Protein 4GDZ (pdb70)

B-factor: mean 61.16, std 17.33, range [40.95, 157.15]

Secondary structure (DSSP, 8-state):
-HHHHHHHHHHHHHHHHHTEEEEEEEE--TTS---B--GGGSEEEEETTEEEEEEEEE-SS-SGGGEEEEEEEEEEEEEEEEE-TTS-EEEEEEEE-SS-EEEEEEEE-TTS-EEEEEEEETTSS---EEEEEEEGGG-HHHHTS--

Nearest PDB structures (foldseek):
  4gdz-assembly1_A-3  TM=1.005E+00  e=4.675E-27  Bacteroides eggerthii DSM 20697
  3fyf-assembly1_A  TM=8.868E-01  e=1.467E-13  Phocaeicola vulgatus ATCC 8482
  3fyf-assembly1_B  TM=8.718E-01  e=1.467E-13  Phocaeicola vulgatus ATCC 8482
  7ufu-assembly1_B  TM=3.560E-01  e=2.537E-01  Bifidobacterium longum
  7uft-assembly1_A  TM=3.329E-01  e=4.112E-01  Bifidobacterium longum

Solvent-accessible surface area: 8406 Å² total

Sequence (147 aa):
QQAADAVSYDDAVAALKAQQFVLEANQVFRNGQTAFVTSNTNFVLVNQGRGTVQVAFNTVYPGPNGIGGVTVDGTVSDIKTTSTDKRGNINCCSFSIQQGIGISAQIIFLTLTNGDNNATVTINPNFNSNNTTLSGSLLPLNQSNIIFKGRSW

Foldseek 3Di:
DLVVFQVLLVQLVVQVVQQFKKFQFQWDDPVPDIFGAHSLQAMWGGDPFWIKGGDFAQTPPDDDVRTDIDIATATKDDWDWDADPQGKIWIWIKHDHDVKIWIKIKIQHHRGQKMKMKIAIPPDRDIITIGGMHGLVVDCSNVVDDD

Structure (mmCIF, N/CA/C/O backbone):
data_4GDZ
#
_entry.id   4GDZ
#
_cell.length_a   125.801
_cell.length_b   125.801
_cell.length_c   125.801
_cell.angle_alpha   90.000
_cell.angle_beta   90.000
_cell.angle_gamma   90.000
#
_symmetry.space_group_name_H-M   'P 41 3 2'
#
loop_
_entity.id
_entity.type
_entity.pdbx_description
1 polymer 'Uncharacterized protein'
2 non-polymer 'MAGNESIUM ION'
3 non-polymer GLYCEROL
4 water water
#
loop_
_atom_site.group_PDB
_atom_site.id
_atom_site.type_symbol
_atom_site.label_atom_id
_atom_site.label_alt_id
_atom_site.label_comp_id
_atom_site.label_asym_id
_atom_site.label_entity_id
_atom_site.label_seq_id
_atom_site.pdbx_PDB_ins_code
_atom_site.Cartn_x
_atom_site.Cartn_y
_atom_site.Cartn_z
_atom_site.occupancy
_atom_site.B_iso_or_equiv
_atom_site.auth_seq_id
_atom_site.auth_comp_id
_atom_site.auth_asym_id
_atom_site.auth_atom_id
_atom_site.pdbx_PDB_model_num
ATOM 1 N N . GLN A 1 27 ? -9.661 15.729 63.850 1.00 145.59 48 GLN A N 1
ATOM 2 C CA . GLN A 1 27 ? -8.612 14.761 63.414 1.00 141.85 48 GLN A CA 1
ATOM 3 C C . GLN A 1 27 ? -9.212 13.559 62.672 1.00 146.29 48 GLN A C 1
ATOM 4 O O . GLN A 1 27 ? -8.692 13.163 61.632 1.00 139.89 48 GLN A O 1
ATOM 10 N N . GLN A 1 28 ? -10.304 12.995 63.199 1.00 157.15 49 GLN A N 1
ATOM 11 C CA . GLN A 1 28 ? -10.985 11.853 62.569 1.00 144.86 49 GLN A CA 1
ATOM 12 C C . GLN A 1 28 ? -11.788 12.309 61.340 1.00 144.48 49 GLN A C 1
ATOM 13 O O . GLN A 1 28 ? -11.777 11.639 60.299 1.00 126.12 49 GLN A O 1
ATOM 15 N N . ALA A 1 29 ? -12.471 13.450 61.466 1.00 136.75 50 ALA A N 1
ATOM 16 C CA . ALA A 1 29 ? -13.214 14.055 60.350 1.00 126.84 50 ALA A CA 1
ATOM 17 C C . ALA A 1 29 ? -12.287 14.572 59.249 1.00 125.94 50 ALA A C 1
ATOM 18 O O . ALA A 1 29 ? -12.673 14.567 58.076 1.00 104.56 50 ALA A O 1
ATOM 20 N N . ALA A 1 30 ? -11.088 15.032 59.635 1.00 117.96 51 ALA A N 1
ATOM 21 C CA . ALA A 1 30 ? -10.076 15.535 58.686 1.00 108.62 51 ALA A CA 1
ATOM 22 C C . ALA A 1 30 ? -9.553 14.413 57.779 1.00 97.12 51 ALA A C 1
ATOM 23 O O . ALA A 1 30 ? -9.375 14.607 56.580 1.00 99.86 51 ALA A O 1
ATOM 25 N N . ASP A 1 31 ? -9.324 13.238 58.365 1.00 110.03 52 ASP A N 1
ATOM 26 C CA . ASP A 1 31 ? -8.887 12.048 57.621 1.00 107.50 52 ASP A CA 1
ATOM 27 C C . ASP A 1 31 ? -9.992 11.462 56.723 1.00 98.33 52 ASP A C 1
ATOM 28 O O . ASP A 1 31 ? -9.714 11.058 55.589 1.00 88.59 52 ASP A O 1
ATOM 33 N N . ALA A 1 32 ? -11.227 11.426 57.237 1.00 100.88 53 ALA A N 1
ATOM 34 C CA . ALA A 1 32 ? -12.409 10.955 56.492 1.00 99.65 53 ALA A CA 1
ATOM 35 C C . ALA A 1 32 ? -12.656 11.745 55.196 1.00 105.52 53 ALA A C 1
ATOM 36 O O . ALA A 1 32 ? -13.009 11.142 54.177 1.00 84.38 53 ALA A O 1
ATOM 38 N N . VAL A 1 33 ? -12.495 13.080 55.247 1.00 103.80 54 VAL A N 1
ATOM 39 C CA . VAL A 1 33 ? -12.613 13.958 54.054 1.00 90.82 54 VAL A CA 1
ATOM 40 C C . VAL A 1 33 ? -11.466 13.712 53.067 1.00 84.80 54 VAL A C 1
ATOM 41 O O . VAL A 1 33 ? -11.696 13.687 51.865 1.00 80.25 54 VAL A O 1
ATOM 45 N N . SER A 1 34 ? -10.243 13.559 53.587 1.00 74.99 55 SER A N 1
ATOM 46 C CA . SER A 1 34 ? -9.083 13.197 52.800 1.00 80.73 55 SER A CA 1
ATOM 47 C C . SER A 1 34 ? -9.300 11.862 52.09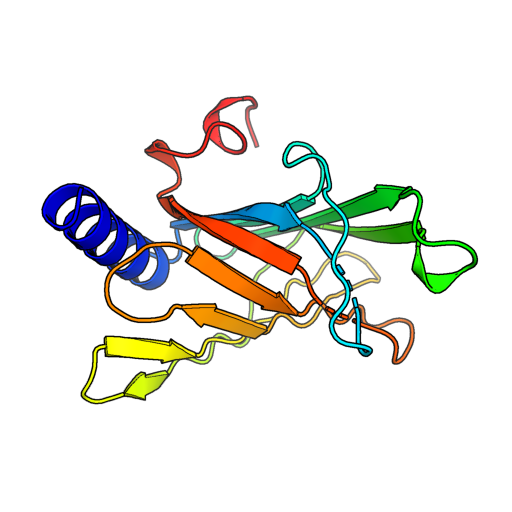4 1.00 72.86 55 SER A C 1
ATOM 48 O O . SER A 1 34 ? -8.862 11.701 50.963 1.00 65.26 55 SER A O 1
ATOM 51 N N . TYR A 1 35 ? -9.927 10.901 52.773 1.00 70.38 56 TYR A N 1
ATOM 52 C CA . TYR A 1 35 ? -10.226 9.605 52.146 1.00 69.10 56 TYR A CA 1
ATOM 53 C C . TYR A 1 35 ? -11.202 9.799 50.974 1.00 68.72 56 TYR A C 1
ATOM 54 O O . TYR A 1 35 ? -10.942 9.334 49.876 1.00 66.78 56 TYR A O 1
ATOM 63 N N . ASP A 1 36 ? -12.321 10.475 51.219 1.00 64.94 57 ASP A N 1
ATOM 64 C CA . ASP A 1 36 ? -13.282 10.814 50.148 1.00 71.54 57 ASP A CA 1
ATOM 65 C C . ASP A 1 36 ? -12.616 11.526 48.963 1.00 69.35 57 ASP A C 1
ATOM 66 O O . ASP A 1 36 ? -12.918 11.212 47.804 1.00 73.15 57 ASP A O 1
ATOM 71 N N . ASP A 1 37 ? -11.725 12.481 49.254 1.00 69.78 58 ASP A N 1
ATOM 72 C CA . ASP A 1 37 ? -11.012 13.226 48.212 1.00 68.49 58 ASP A CA 1
ATOM 73 C C . ASP A 1 37 ? -10.103 12.272 47.418 1.00 65.13 58 ASP A C 1
ATOM 74 O O . ASP A 1 37 ? -10.004 12.383 46.189 1.00 63.63 58 ASP A O 1
ATOM 79 N N . ALA A 1 38 ? -9.414 11.365 48.128 1.00 60.26 59 ALA A N 1
ATOM 80 C CA . ALA A 1 38 ? -8.501 10.396 47.490 1.00 62.69 59 ALA A CA 1
ATOM 81 C C . ALA A 1 38 ? -9.278 9.463 46.571 1.00 60.68 59 ALA A C 1
ATOM 82 O O . ALA A 1 38 ? -8.865 9.239 45.442 1.00 61.40 59 ALA A O 1
ATOM 84 N N . VAL A 1 39 ? -10.424 8.968 47.037 1.00 63.10 60 VAL A N 1
ATOM 85 C CA . VAL A 1 39 ? -11.289 8.096 46.230 1.00 63.65 60 VAL A CA 1
ATOM 86 C C . VAL A 1 39 ? -11.821 8.799 44.979 1.00 67.24 60 VAL A C 1
ATOM 87 O O . VAL A 1 39 ? -11.763 8.241 43.877 1.00 62.48 60 VAL A O 1
ATOM 91 N N . ALA A 1 40 ? -12.303 10.029 45.132 1.00 63.86 61 ALA A N 1
ATOM 92 C CA . ALA A 1 40 ? -12.735 10.813 43.977 1.00 68.58 61 ALA A CA 1
ATOM 93 C C . ALA A 1 40 ? -11.555 11.054 43.014 1.00 67.02 61 ALA A C 1
ATOM 94 O O . ALA A 1 40 ? -11.747 11.036 41.805 1.00 62.63 61 ALA A O 1
ATOM 96 N N . ALA A 1 41 ? -10.340 11.265 43.532 1.00 62.91 62 ALA A N 1
ATOM 97 C CA . ALA A 1 41 ? -9.166 11.488 42.659 1.00 62.93 62 ALA A CA 1
ATOM 98 C C . ALA A 1 41 ? -8.833 10.223 41.836 1.00 62.06 62 ALA A C 1
ATOM 99 O O . ALA A 1 41 ? -8.569 10.315 40.634 1.00 58.50 62 ALA A O 1
ATOM 101 N N . LEU A 1 42 ? -8.848 9.053 42.483 1.00 61.36 63 LEU A N 1
ATOM 102 C CA . LEU A 1 42 ? -8.637 7.771 41.781 1.00 60.60 63 LEU A CA 1
ATOM 103 C C . LEU A 1 42 ? -9.690 7.589 40.720 1.00 66.77 63 LEU A C 1
ATOM 104 O O . LEU A 1 42 ? -9.367 7.240 39.596 1.00 63.93 63 LEU A O 1
ATOM 109 N N . LYS A 1 43 ? -10.951 7.854 41.071 1.00 61.70 64 LYS A N 1
ATOM 110 C CA . LYS A 1 43 ? -12.041 7.707 40.107 1.00 65.99 64 LYS A CA 1
ATOM 111 C C . LYS A 1 43 ? -11.906 8.673 38.908 1.00 67.70 64 LYS A C 1
ATOM 112 O O . LYS A 1 43 ? -12.206 8.298 37.786 1.00 72.95 64 LYS A O 1
ATOM 118 N N . ALA A 1 44 ? -11.446 9.900 39.140 1.00 69.57 65 ALA A N 1
ATOM 119 C CA . ALA A 1 44 ? -11.139 10.845 38.050 1.00 67.11 65 ALA A CA 1
ATOM 120 C C . ALA A 1 44 ? -9.868 10.485 37.244 1.00 68.56 65 ALA A C 1
ATOM 121 O O . ALA A 1 44 ? -9.622 11.059 36.182 1.00 63.74 65 ALA A O 1
ATOM 123 N N . GLN A 1 45 ? -9.048 9.551 37.741 1.00 61.79 66 GLN A N 1
ATOM 124 C CA . GLN A 1 45 ? -7.708 9.296 37.165 1.00 62.23 66 GLN A CA 1
ATOM 125 C C . GLN A 1 45 ? -6.887 10.577 37.127 1.00 59.27 66 GLN A C 1
ATOM 126 O O . GLN A 1 45 ? -6.198 10.860 36.160 1.00 57.96 66 GLN A O 1
ATOM 132 N N . GLN A 1 46 ? -7.005 11.358 38.195 1.00 57.27 67 GLN A N 1
ATOM 133 C CA . GLN A 1 46 ? -6.277 12.603 38.363 1.00 54.87 67 GLN A CA 1
ATOM 134 C C . GLN A 1 46 ? -5.800 12.638 39.816 1.00 54.90 67 GLN A C 1
ATOM 135 O O . GLN A 1 46 ? -6.506 13.089 40.709 1.00 55.71 67 GLN A O 1
ATOM 141 N N . PHE A 1 47 ? -4.609 12.094 40.048 1.00 52.18 68 PHE A N 1
ATOM 142 C CA . PHE A 1 47 ? -4.090 11.937 41.393 1.00 51.49 68 PHE A CA 1
ATOM 143 C C . PHE A 1 47 ? -2.580 11.917 41.432 1.00 52.90 68 PHE A C 1
ATOM 144 O O . PHE A 1 47 ? -1.914 11.646 40.423 1.00 53.73 68 PHE A O 1
ATOM 152 N N . VAL A 1 48 ? -2.047 12.212 42.609 1.00 54.09 69 VAL A N 1
ATOM 153 C CA . VAL A 1 48 ? -0.640 12.043 42.897 1.00 52.28 69 VAL A CA 1
ATOM 154 C C . VAL A 1 48 ? -0.492 11.314 44.237 1.00 51.60 69 VAL A C 1
ATOM 155 O O . VAL A 1 48 ? -1.107 11.703 45.229 1.00 54.21 69 VAL A O 1
ATOM 159 N N . LEU A 1 49 ? 0.308 10.263 44.255 1.00 48.19 70 LEU A N 1
ATOM 160 C CA . LEU A 1 49 ? 0.802 9.663 45.505 1.00 49.88 70 LEU A CA 1
ATOM 161 C C . LEU A 1 49 ? 2.156 10.317 45.788 1.00 48.38 70 LEU A C 1
ATOM 162 O O . LEU A 1 49 ? 3.105 10.145 45.017 1.00 50.35 70 LEU A O 1
ATOM 167 N N . GLU A 1 50 ? 2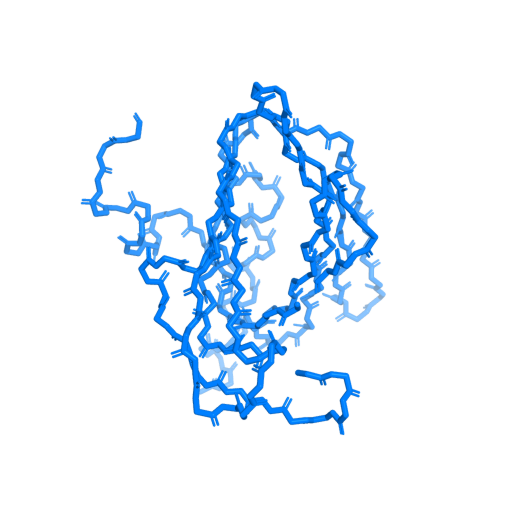.226 11.097 46.857 1.00 49.46 71 GLU A N 1
ATOM 168 C CA . GLU A 1 50 ? 3.462 11.741 47.294 1.00 49.57 71 GLU A CA 1
ATOM 169 C C . GLU A 1 50 ? 4.077 10.901 48.426 1.00 54.55 71 GLU A C 1
ATOM 170 O O . GLU A 1 50 ? 3.525 10.850 49.540 1.00 52.33 71 GLU A O 1
ATOM 176 N N . ALA A 1 51 ? 5.179 10.208 48.137 1.00 47.34 72 ALA A N 1
ATOM 177 C CA . ALA A 1 51 ? 5.764 9.231 49.080 1.00 53.05 72 ALA A CA 1
ATOM 178 C C . ALA A 1 51 ? 6.644 9.951 50.099 1.00 58.78 72 ALA A 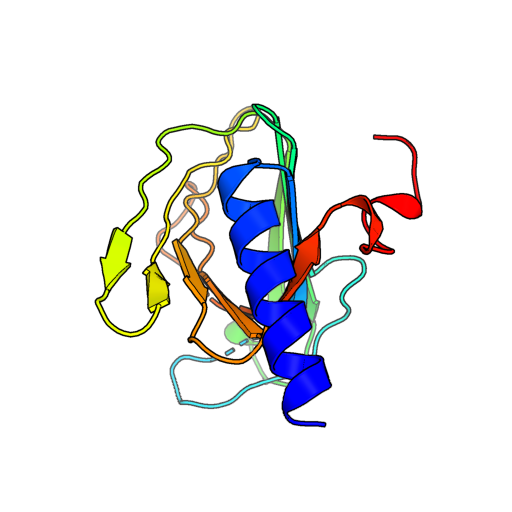C 1
ATOM 179 O O . ALA A 1 51 ? 7.315 10.922 49.761 1.00 57.22 72 ALA A O 1
ATOM 181 N N . ASN A 1 52 ? 6.645 9.460 51.336 1.00 51.40 73 ASN A N 1
ATOM 182 C CA . ASN A 1 52 ? 7.552 9.968 52.372 1.00 51.74 73 ASN A CA 1
ATOM 183 C C . ASN A 1 52 ? 8.357 8.876 53.045 1.00 55.85 73 ASN A C 1
ATOM 184 O O . ASN A 1 52 ? 9.179 9.161 53.916 1.00 54.71 73 ASN A O 1
ATOM 189 N N . GLN A 1 53 ? 8.143 7.630 52.642 1.00 50.56 74 GLN A N 1
ATOM 190 C CA . GLN A 1 53 ? 9.040 6.592 53.053 1.00 52.78 74 GLN A CA 1
ATOM 191 C C . GLN A 1 53 ? 9.126 5.465 52.081 1.00 50.77 74 GLN A C 1
ATOM 192 O O . GLN A 1 53 ? 8.189 5.192 51.325 1.00 49.35 74 GLN A O 1
ATOM 198 N N . VAL A 1 54 ? 10.266 4.789 52.160 1.00 51.37 75 VAL A N 1
ATOM 199 C CA . VAL A 1 54 ? 10.507 3.547 51.481 1.00 51.40 75 VAL A CA 1
ATOM 200 C C . VAL A 1 54 ? 10.417 2.431 52.518 1.00 51.53 75 VAL A C 1
ATOM 201 O O . VAL A 1 54 ? 10.847 2.575 53.686 1.00 52.23 75 VAL A O 1
ATOM 213 N N . PHE A 1 56 ? 11.082 -1.629 53.483 1.00 52.02 77 PHE A N 1
ATOM 214 C CA . PHE A 1 56 ? 11.967 -2.769 53.221 1.00 51.35 77 PHE A CA 1
ATOM 215 C C . PHE A 1 56 ? 11.290 -4.093 53.579 1.00 56.87 77 PHE A C 1
ATOM 216 O O . PHE A 1 56 ? 10.433 -4.150 54.448 1.00 54.01 77 PHE A O 1
ATOM 224 N N . ARG A 1 57 ? 11.744 -5.159 52.927 1.00 54.61 78 ARG A N 1
ATOM 225 C CA . ARG A 1 57 ? 11.163 -6.515 53.049 1.00 64.20 78 ARG A CA 1
ATOM 226 C C . ARG A 1 57 ? 11.225 -7.025 54.497 1.00 56.50 78 ARG A C 1
ATOM 227 O O . ARG A 1 57 ? 10.356 -7.759 54.940 1.00 56.82 78 ARG A O 1
ATOM 235 N N . ASN A 1 58 ? 12.264 -6.642 55.237 1.00 51.33 79 ASN A N 1
ATOM 236 C CA . ASN A 1 58 ? 12.393 -7.080 56.616 1.00 52.65 79 ASN A CA 1
ATOM 237 C C . ASN A 1 58 ? 11.464 -6.361 57.636 1.00 55.73 79 ASN A C 1
ATOM 238 O O . ASN A 1 58 ? 11.473 -6.697 58.854 1.00 54.48 79 ASN A O 1
ATOM 243 N N . GLY A 1 59 ? 10.679 -5.384 57.155 1.00 56.08 80 GLY A N 1
ATOM 244 C CA . GLY A 1 59 ? 9.745 -4.636 58.036 1.00 54.77 80 GLY A CA 1
ATOM 245 C C . GLY A 1 59 ? 10.294 -3.245 58.388 1.00 58.55 80 GLY A C 1
ATOM 246 O O . GLY A 1 59 ? 9.595 -2.422 58.973 1.00 58.86 80 GLY A O 1
ATOM 247 N N . GLN A 1 60 ? 11.552 -2.979 58.047 1.00 53.28 81 GLN A N 1
ATOM 248 C CA . GLN A 1 60 ? 12.167 -1.640 58.263 1.00 55.65 81 GLN A CA 1
ATOM 249 C C . GLN A 1 60 ? 11.586 -0.598 57.315 1.00 57.59 81 GLN A C 1
ATOM 250 O O . GLN A 1 60 ? 10.961 -0.935 56.324 1.00 49.69 81 GLN A O 1
ATOM 256 N N . THR A 1 61 ? 11.792 0.673 57.632 1.00 53.39 82 THR A N 1
ATOM 257 C CA . THR A 1 61 ? 11.473 1.761 56.715 1.00 54.32 82 THR A CA 1
ATOM 258 C C . THR A 1 61 ? 12.650 2.757 56.742 1.00 59.50 82 THR A C 1
ATOM 259 O O . THR A 1 61 ? 13.508 2.675 57.609 1.00 56.89 82 THR A O 1
ATOM 263 N N . ALA A 1 62 ? 12.713 3.655 55.760 1.00 54.72 83 ALA A N 1
ATOM 264 C CA . ALA A 1 62 ? 13.585 4.840 55.818 1.00 58.79 83 ALA A CA 1
ATOM 265 C C . ALA A 1 62 ? 12.809 5.978 55.201 1.00 53.29 83 ALA A C 1
ATOM 266 O O . ALA A 1 62 ? 12.010 5.755 54.271 1.00 57.67 83 ALA A O 1
ATOM 268 N N . PHE A 1 63 ? 13.018 7.193 55.680 1.00 54.64 84 PHE A N 1
ATOM 269 C CA . PHE A 1 63 ? 12.333 8.355 55.060 1.00 53.37 84 PHE A CA 1
ATOM 270 C C . PHE A 1 63 ? 12.977 8.767 53.738 1.00 59.08 84 PHE A C 1
ATOM 271 O O . PHE A 1 63 ? 14.135 8.462 53.495 1.00 57.76 84 PHE A O 1
ATOM 279 N N . VAL A 1 64 ? 12.190 9.412 52.872 1.00 57.24 85 VAL A N 1
ATOM 280 C CA . VAL A 1 64 ? 12.623 9.836 51.536 1.00 56.34 85 VAL A CA 1
ATOM 281 C C . VAL A 1 64 ? 12.000 11.209 51.270 1.00 62.45 85 VAL A C 1
ATOM 282 O O . VAL A 1 64 ? 11.045 11.589 51.917 1.00 57.96 85 VAL A O 1
ATOM 286 N N . THR A 1 65 ? 12.567 11.938 50.319 1.00 63.18 86 THR A N 1
ATOM 287 C CA . THR A 1 65 ? 12.029 13.226 49.868 1.00 73.89 86 THR A CA 1
ATOM 288 C C . THR A 1 65 ? 10.908 13.053 48.852 1.00 58.90 86 THR A C 1
ATOM 289 O O . THR A 1 65 ? 11.116 12.460 47.812 1.00 54.68 86 THR A O 1
ATOM 293 N N . SER A 1 66 ? 9.754 13.644 49.126 1.00 59.98 87 SER A N 1
ATOM 294 C CA . SER A 1 66 ? 8.613 13.630 48.207 1.00 60.42 87 SER A CA 1
ATOM 295 C C . SER A 1 66 ? 8.852 14.240 46.811 1.00 55.02 87 SER A C 1
ATOM 296 O O . SER A 1 66 ? 8.294 13.760 45.819 1.00 54.78 87 SER A O 1
ATOM 299 N N . ASN A 1 67 ? 9.687 15.286 46.723 1.00 54.11 88 ASN A N 1
ATOM 300 C CA . ASN A 1 67 ? 9.985 15.951 45.435 1.00 55.40 88 ASN A CA 1
ATOM 301 C C . ASN A 1 67 ? 10.437 15.009 44.306 1.00 51.83 88 ASN A C 1
ATOM 302 O O . ASN A 1 67 ? 10.166 15.251 43.121 1.00 52.47 88 ASN A O 1
ATOM 307 N N . THR A 1 68 ? 11.135 13.925 44.661 1.00 49.23 89 THR A N 1
ATOM 308 C CA . THR A 1 68 ? 11.556 12.939 43.658 1.00 46.78 89 THR A CA 1
ATOM 309 C C . THR A 1 68 ? 11.060 11.529 44.004 1.00 49.61 89 THR A C 1
ATOM 310 O O . THR A 1 68 ? 11.672 10.548 43.605 1.00 46.79 89 THR A O 1
ATOM 314 N N . ASN A 1 69 ? 9.935 11.428 44.714 1.00 49.07 90 ASN A N 1
ATOM 315 C CA . ASN A 1 69 ? 9.333 10.143 45.067 1.00 45.83 90 ASN A CA 1
ATOM 316 C C . ASN A 1 69 ? 7.803 10.237 45.008 1.00 44.68 90 ASN A C 1
ATOM 317 O O . ASN A 1 69 ? 7.126 10.575 45.999 1.00 49.76 90 ASN A O 1
ATOM 322 N N . PHE A 1 70 ? 7.268 10.027 43.816 1.00 46.19 91 PHE A N 1
ATOM 323 C CA . PHE A 1 70 ? 5.855 10.182 43.569 1.00 44.15 91 PHE A CA 1
ATOM 324 C C . PHE A 1 70 ? 5.373 9.394 42.356 1.00 45.13 91 PHE A C 1
ATOM 325 O O . PHE A 1 70 ? 6.151 9.006 41.486 1.00 44.51 91 PHE A O 1
ATOM 333 N N . VAL A 1 71 ? 4.056 9.197 42.319 1.00 46.63 92 VAL A N 1
ATOM 334 C CA . VAL A 1 71 ? 3.352 8.628 41.173 1.00 47.20 92 VAL A CA 1
ATOM 335 C C . VAL A 1 71 ? 2.213 9.590 40.843 1.00 48.64 92 VAL A C 1
ATOM 336 O O . VAL A 1 71 ? 1.334 9.874 41.676 1.00 48.92 92 VAL A O 1
ATOM 340 N N . LEU A 1 72 ? 2.265 10.124 39.631 1.00 47.80 93 LEU A N 1
ATOM 341 C CA . LEU A 1 72 ? 1.289 11.090 39.130 1.00 47.80 93 LEU A CA 1
ATOM 342 C C . LEU A 1 72 ? 0.555 10.488 37.950 1.00 49.38 93 LEU A C 1
ATOM 343 O O . LEU A 1 72 ? 1.181 9.966 37.025 1.00 51.02 93 LEU A O 1
ATOM 348 N N . VAL A 1 73 ? -0.775 10.545 37.988 1.00 48.91 94 VAL A N 1
ATOM 349 C CA . VAL A 1 73 ? -1.604 10.078 36.899 1.00 49.20 94 VAL A CA 1
ATOM 350 C C . VAL A 1 73 ? -2.541 11.225 36.563 1.00 54.34 94 VAL A C 1
ATOM 351 O O . VAL A 1 73 ? -3.191 11.804 37.451 1.00 50.47 94 VAL A O 1
ATOM 355 N N . ASN A 1 74 ? -2.570 11.588 35.288 1.00 56.13 95 ASN A N 1
ATOM 356 C CA . ASN A 1 74 ? -3.478 12.627 34.805 1.00 54.93 95 ASN A CA 1
ATOM 357 C C . ASN A 1 74 ? -4.114 12.163 33.516 1.00 56.59 95 ASN A C 1
ATOM 358 O O . ASN A 1 74 ? -3.557 12.356 32.438 1.00 57.08 95 ASN A O 1
ATOM 363 N N . GLN A 1 75 ? -5.240 11.474 33.676 1.00 59.03 96 GLN A N 1
ATOM 364 C CA . GLN A 1 75 ? -5.989 10.859 32.593 1.00 65.96 96 GLN A CA 1
ATOM 365 C C . GLN A 1 75 ? -5.098 9.820 31.880 1.00 71.03 96 GLN A C 1
ATOM 366 O O . GLN A 1 75 ? -4.636 8.898 32.542 1.00 76.28 96 GLN A O 1
ATOM 372 N N . GLY A 1 76 ? -4.827 9.934 30.591 1.00 68.39 97 GLY A N 1
ATOM 373 C CA . GLY A 1 76 ? -4.033 8.875 29.937 1.00 55.99 97 GLY A CA 1
ATOM 374 C C . GLY A 1 76 ? -2.517 9.008 30.062 1.00 52.43 97 GLY A C 1
ATOM 375 O O . GLY A 1 76 ? -1.768 8.219 29.471 1.00 52.79 97 GLY A O 1
ATOM 376 N N . ARG A 1 77 ? -2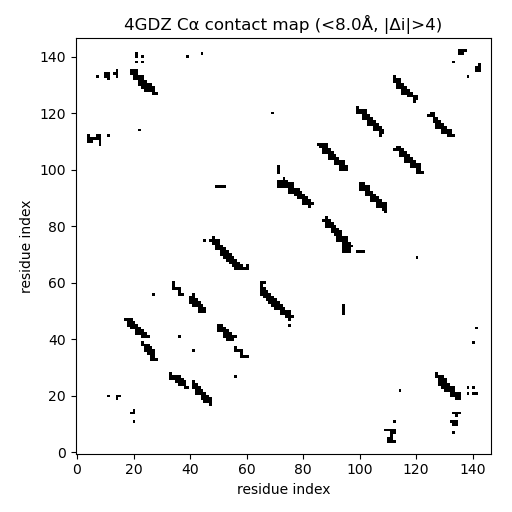.049 10.016 30.801 1.00 51.96 98 ARG A N 1
ATOM 377 C CA . ARG A 1 77 ? -0.625 10.258 30.958 1.00 54.01 98 ARG A CA 1
ATOM 378 C C . ARG A 1 77 ? -0.237 10.069 32.420 1.00 54.89 98 ARG A C 1
ATOM 379 O O . ARG A 1 77 ? -1.015 10.334 33.342 1.00 51.58 98 ARG A O 1
ATOM 387 N N . GLY A 1 78 ? 0.986 9.629 32.626 1.00 50.92 99 GLY A N 1
ATOM 388 C CA . GLY A 1 78 ? 1.482 9.457 33.963 1.00 53.60 99 GLY A CA 1
ATOM 389 C C . GLY A 1 78 ? 2.977 9.557 34.016 1.00 50.29 99 GLY A C 1
ATOM 390 O O . GLY A 1 78 ? 3.672 9.443 32.991 1.00 47.40 99 GLY A O 1
ATOM 391 N N . THR A 1 79 ? 3.460 9.761 35.239 1.00 46.74 100 THR A N 1
ATOM 392 C CA . THR A 1 79 ? 4.865 9.873 35.559 1.00 47.48 100 THR A CA 1
ATOM 393 C C . THR A 1 79 ? 5.107 9.220 36.919 1.00 47.69 100 THR A C 1
ATOM 394 O O . THR A 1 79 ? 4.403 9.491 37.899 1.00 49.14 100 THR A O 1
ATOM 398 N N . VAL A 1 80 ? 6.099 8.369 36.960 1.00 44.18 101 VAL A N 1
ATOM 399 C CA . VAL A 1 80 ? 6.616 7.859 38.222 1.00 40.97 101 VAL A CA 1
ATOM 400 C C . VAL A 1 80 ? 8.068 8.271 38.332 1.00 43.01 101 VAL A C 1
ATOM 401 O O . VAL A 1 80 ? 8.869 8.101 37.406 1.00 44.39 101 VAL A O 1
ATOM 405 N N . GLN A 1 81 ? 8.398 8.851 39.478 1.00 41.90 102 GLN A N 1
ATOM 406 C CA . GLN A 1 81 ? 9.769 9.158 39.798 1.00 43.30 102 GLN A CA 1
ATOM 407 C C . GLN A 1 81 ? 10.049 8.645 41.217 1.00 45.89 102 GLN A C 1
ATOM 408 O O . GLN A 1 81 ? 9.323 8.978 42.136 1.00 47.76 102 GLN A O 1
ATOM 414 N N . VAL A 1 82 ? 11.107 7.856 41.364 1.00 45.70 103 VAL A N 1
ATOM 415 C CA . VAL A 1 82 ? 11.575 7.344 42.664 1.00 45.11 103 VAL A CA 1
ATOM 416 C C . VAL A 1 82 ? 13.077 7.565 42.703 1.00 44.79 103 VAL A C 1
ATOM 417 O O . VAL A 1 82 ? 13.764 7.293 41.729 1.00 46.07 103 VAL A O 1
ATOM 421 N N . ALA A 1 83 ? 13.579 8.079 43.823 1.00 42.32 104 ALA A N 1
ATOM 422 C CA . ALA A 1 83 ? 15.002 8.293 44.017 1.00 46.06 104 ALA A CA 1
ATOM 423 C C . ALA A 1 83 ? 15.261 8.453 45.500 1.00 47.74 104 ALA A C 1
ATOM 424 O O . ALA A 1 83 ? 14.875 9.462 46.104 1.00 46.57 104 ALA A O 1
ATOM 426 N N . PHE A 1 84 ? 15.896 7.440 46.077 1.00 47.33 105 PHE A N 1
ATOM 427 C CA . PHE A 1 84 ? 16.211 7.445 47.517 1.00 45.13 105 PHE A CA 1
ATOM 428 C C . PHE A 1 84 ? 17.660 7.016 47.711 1.00 48.24 105 PHE A C 1
ATOM 429 O O . PHE A 1 84 ? 18.205 6.169 46.974 1.00 48.92 105 PHE A O 1
ATOM 437 N N . ASN A 1 85 ? 18.286 7.652 48.685 1.00 51.05 106 ASN A N 1
ATOM 438 C CA . ASN A 1 85 ? 19.651 7.419 48.998 1.00 48.31 106 ASN A CA 1
ATOM 439 C C . ASN A 1 85 ? 19.674 7.529 50.537 1.00 53.25 106 ASN A C 1
ATOM 440 O O . ASN A 1 85 ? 19.791 8.595 51.056 1.00 51.73 106 ASN A O 1
ATOM 445 N N . THR A 1 86 ? 19.491 6.424 51.230 1.00 48.02 107 THR A N 1
ATOM 446 C CA . THR A 1 86 ? 19.129 6.413 52.666 1.00 51.68 107 THR A CA 1
ATOM 447 C C . THR A 1 86 ? 20.246 5.820 53.523 1.00 53.68 107 THR A C 1
ATOM 448 O O . THR A 1 86 ? 21.218 5.289 53.011 1.00 49.68 107 THR A O 1
ATOM 452 N N . VAL A 1 87 ? 20.071 5.911 54.832 1.00 49.01 108 VAL A N 1
ATOM 453 C CA . VAL A 1 87 ? 21.019 5.394 55.807 1.00 47.51 108 VAL A CA 1
ATOM 454 C C . VAL A 1 87 ? 20.891 3.835 55.927 1.00 44.62 108 VAL A C 1
ATOM 455 O O . VAL A 1 87 ? 21.738 3.188 56.555 1.00 51.26 108 VAL A O 1
ATOM 459 N N . TYR A 1 88 ? 19.857 3.244 55.320 1.00 49.87 109 TYR A N 1
ATOM 460 C CA . TYR A 1 88 ? 19.750 1.770 55.298 1.00 49.47 109 TYR A CA 1
ATOM 461 C C . TYR A 1 88 ? 21.018 1.240 54.553 1.00 46.69 109 TYR A C 1
ATOM 462 O O . TYR A 1 88 ? 21.236 1.596 53.421 1.00 49.44 109 TYR A O 1
ATOM 471 N N . PRO A 1 89 ? 21.887 0.488 55.242 1.00 45.68 110 PRO A N 1
ATOM 472 C CA . PRO A 1 89 ? 23.208 0.218 54.656 1.00 48.17 110 PRO A CA 1
ATOM 473 C C . PRO A 1 89 ? 23.116 -0.720 53.452 1.00 47.78 110 PRO A C 1
ATOM 474 O O . PRO A 1 89 ? 22.216 -1.577 53.393 1.00 49.61 110 PRO A O 1
ATOM 478 N N . GLY A 1 90 ? 24.047 -0.559 52.522 1.00 53.80 111 GLY A N 1
ATOM 479 C CA . GLY A 1 90 ? 24.170 -1.466 51.395 1.00 54.07 111 GLY A CA 1
ATOM 480 C C . GLY A 1 90 ? 23.238 -1.214 50.227 1.00 53.11 111 GLY A C 1
ATOM 481 O O . GLY A 1 90 ? 22.466 -0.259 50.224 1.00 51.53 111 GLY A O 1
ATOM 482 N N . PRO A 1 91 ? 23.313 -2.081 49.203 1.00 55.57 112 PRO A N 1
ATOM 483 C CA . PRO A 1 91 ? 22.624 -1.838 47.923 1.00 52.60 112 PRO A CA 1
ATOM 484 C C . PRO A 1 91 ? 21.114 -1.684 48.004 1.00 56.16 112 PRO A C 1
ATOM 485 O O . PRO A 1 91 ? 20.543 -0.993 47.184 1.00 49.02 112 PRO A O 1
ATOM 489 N N . ASN A 1 92 ? 20.442 -2.287 48.985 1.00 50.52 113 ASN A N 1
ATOM 490 C CA . ASN A 1 92 ? 19.006 -2.059 49.094 1.00 46.77 113 ASN A CA 1
ATOM 491 C C . ASN A 1 92 ? 18.596 -0.676 49.616 1.00 53.06 113 ASN A C 1
ATOM 492 O O . ASN A 1 92 ? 17.434 -0.302 49.496 1.00 48.74 113 ASN A O 1
ATOM 497 N N . GLY A 1 93 ? 19.533 0.088 50.186 1.00 46.17 114 GLY A N 1
ATOM 498 C CA . GLY A 1 93 ? 19.180 1.388 50.763 1.00 50.58 114 GLY A CA 1
ATOM 499 C C . GLY A 1 93 ? 19.256 2.550 49.784 1.00 48.23 114 GLY A C 1
ATOM 500 O O . GLY A 1 93 ? 19.059 3.704 50.171 1.00 49.69 114 GLY A O 1
ATOM 501 N N . ILE A 1 94 ? 19.573 2.239 48.527 1.00 48.10 115 ILE A N 1
ATOM 502 C CA . ILE A 1 94 ? 19.655 3.244 47.442 1.00 48.27 115 ILE A CA 1
ATOM 503 C C . ILE A 1 94 ? 18.903 2.645 46.249 1.00 51.00 115 ILE A C 1
ATOM 504 O O . ILE A 1 94 ? 18.973 1.461 46.015 1.00 47.40 115 ILE A O 1
ATOM 509 N N . GLY A 1 95 ? 18.081 3.435 45.562 1.00 46.50 116 GLY A N 1
ATOM 510 C CA . GLY A 1 95 ? 17.291 2.877 44.450 1.00 46.10 116 GLY A CA 1
ATOM 511 C C . GLY A 1 95 ? 16.565 4.012 43.752 1.00 45.19 116 GLY A C 1
ATOM 512 O O . GLY A 1 95 ? 16.504 5.160 44.251 1.00 42.00 116 GLY A O 1
ATOM 513 N N . GLY A 1 96 ? 15.962 3.689 42.623 1.00 45.89 117 GLY A N 1
ATOM 514 C CA . GLY A 1 96 ? 15.184 4.678 41.910 1.00 50.04 117 GLY A CA 1
ATOM 515 C C . GLY A 1 96 ? 14.923 4.321 40.464 1.00 46.57 117 GLY A C 1
ATOM 516 O O . GLY A 1 96 ? 15.502 3.377 39.929 1.00 47.65 117 GLY A O 1
ATOM 517 N N . VAL A 1 97 ? 13.973 5.047 39.892 1.00 44.00 118 VAL A N 1
ATOM 518 C CA . VAL A 1 97 ? 13.576 4.930 38.487 1.00 43.42 118 VAL A CA 1
ATOM 519 C C . VAL A 1 97 ? 12.788 6.201 38.121 1.00 46.71 118 VAL A C 1
ATOM 520 O O . VAL A 1 97 ? 12.125 6.805 38.975 1.00 46.56 118 VAL A O 1
ATOM 524 N N . THR A 1 98 ? 12.846 6.601 36.857 1.00 43.64 119 THR A N 1
ATOM 525 C CA . THR A 1 98 ? 11.911 7.603 36.318 1.00 43.69 119 THR A CA 1
ATOM 526 C C . THR A 1 98 ? 11.281 7.084 35.025 1.00 46.18 119 THR A C 1
ATOM 527 O O . THR A 1 98 ? 11.971 6.687 34.103 1.00 43.71 119 THR A O 1
ATOM 531 N N . VAL A 1 99 ? 9.957 7.061 34.974 1.00 41.35 120 VAL A N 1
ATOM 532 C CA . VAL A 1 99 ? 9.247 6.693 33.738 1.00 43.72 120 VAL A CA 1
ATOM 533 C C . VAL A 1 99 ? 8.170 7.737 33.514 1.00 44.36 120 VAL A C 1
ATOM 534 O O . VAL A 1 99 ? 7.296 7.964 34.370 1.00 45.21 120 VAL A O 1
ATOM 538 N N . ASP A 1 100 ? 8.204 8.347 32.348 1.00 43.97 121 ASP A N 1
ATOM 539 C CA . ASP A 1 100 ? 7.223 9.364 31.968 1.00 46.83 121 ASP A CA 1
ATOM 540 C C . ASP A 1 100 ? 6.582 8.915 30.675 1.00 51.74 121 ASP A C 1
ATOM 541 O O . ASP A 1 100 ? 7.288 8.696 29.693 1.00 46.12 121 ASP A O 1
ATOM 546 N N . GLY A 1 101 ? 5.260 8.771 30.652 1.00 47.21 122 GLY A N 1
ATOM 547 C CA . GLY A 1 101 ? 4.579 8.345 29.442 1.00 51.90 122 GLY A CA 1
ATOM 548 C C . GLY A 1 101 ? 3.080 8.156 29.591 1.00 47.94 122 GLY A C 1
ATOM 549 O O . GLY A 1 101 ? 2.387 9.006 30.125 1.00 51.62 122 GLY A O 1
ATOM 550 N N . THR A 1 102 ? 2.583 7.045 29.075 1.00 49.75 123 THR A N 1
ATOM 551 C CA . THR A 1 102 ? 1.154 6.817 28.989 1.00 51.82 123 THR A CA 1
ATOM 552 C C . THR A 1 102 ? 0.743 5.763 30.009 1.00 52.98 123 THR A C 1
ATOM 553 O O . THR A 1 102 ? 1.538 4.900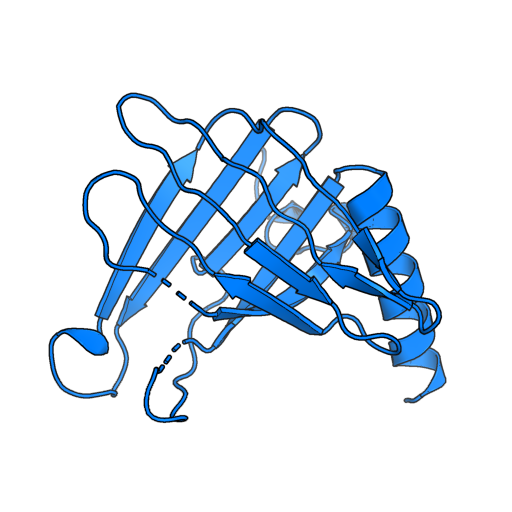 30.375 1.00 52.30 123 THR A O 1
ATOM 557 N N . VAL A 1 103 ? -0.502 5.860 30.464 1.00 52.16 124 VAL A N 1
ATOM 558 C CA . VAL A 1 103 ? -1.055 4.968 31.492 1.00 48.80 124 VAL A CA 1
ATOM 559 C C . VAL A 1 103 ? -1.939 3.948 30.823 1.00 57.80 124 VAL A C 1
ATOM 560 O O . VAL A 1 103 ? -2.743 4.295 29.985 1.00 51.16 124 VAL A O 1
ATOM 564 N N . SER A 1 104 ? -1.803 2.681 31.194 1.00 51.74 125 SER A N 1
ATOM 565 C CA . SER A 1 104 ? -2.605 1.634 30.584 1.00 59.55 125 SER A CA 1
ATOM 566 C C . SER A 1 104 ? -2.921 0.539 31.588 1.00 56.10 125 SER A C 1
ATOM 567 O O . SER A 1 104 ? -2.315 0.471 32.684 1.00 49.76 125 SER A O 1
ATOM 570 N N . ASP A 1 105 ? -3.860 -0.322 31.188 1.00 59.21 126 ASP A N 1
ATOM 571 C CA . ASP A 1 105 ? -4.202 -1.550 31.926 1.00 61.93 126 ASP A CA 1
ATOM 572 C C . ASP A 1 105 ? -4.632 -1.254 33.357 1.00 57.84 126 ASP A C 1
ATOM 573 O O . ASP A 1 105 ? -4.159 -1.902 34.269 1.00 52.91 126 ASP A O 1
ATOM 578 N N . ILE A 1 106 ? -5.542 -0.296 33.549 1.00 52.73 127 ILE A N 1
ATOM 579 C CA . ILE A 1 106 ? -6.005 0.069 34.899 1.00 58.38 127 ILE A CA 1
ATOM 580 C C . ILE A 1 106 ? -6.958 -0.992 35.417 1.00 56.73 127 ILE A C 1
ATOM 581 O O . ILE A 1 106 ? -7.923 -1.342 34.736 1.00 58.24 127 ILE A O 1
ATOM 586 N N . LYS A 1 107 ? -6.671 -1.535 36.588 1.00 51.50 128 LYS A N 1
ATOM 587 C CA . LYS A 1 107 ? -7.540 -2.538 37.228 1.00 51.61 128 LYS A CA 1
ATOM 588 C C . LYS A 1 107 ? -7.821 -1.978 38.603 1.00 55.06 128 LYS A C 1
ATOM 589 O O . LYS A 1 107 ? -6.909 -1.507 39.276 1.00 50.42 128 LYS A O 1
ATOM 595 N N . THR A 1 108 ? -9.057 -2.057 39.053 1.00 52.89 129 THR A N 1
ATOM 596 C CA A THR A 1 108 ? -9.455 -1.492 40.343 0.50 56.01 129 THR A CA 1
ATOM 597 C CA B THR A 1 108 ? -9.370 -1.570 40.381 0.50 53.87 129 THR A CA 1
ATOM 598 C C . THR A 1 108 ? -10.407 -2.463 41.021 1.00 60.64 129 THR A C 1
ATOM 599 O O . THR A 1 108 ? -11.228 -3.064 40.342 1.00 61.31 129 THR A O 1
ATOM 606 N N . SER A 1 109 ? -10.308 -2.594 42.340 1.00 51.45 130 SER A N 1
ATOM 607 C CA . SER A 1 109 ? -11.277 -3.353 43.108 1.00 56.57 130 SER A CA 1
ATOM 608 C C . SER A 1 109 ? -11.479 -2.631 44.438 1.00 58.89 130 SER A C 1
ATOM 609 O O . SER A 1 109 ? -10.530 -2.065 44.980 1.00 53.92 130 SER A O 1
ATOM 612 N N . THR A 1 110 ? -12.704 -2.665 44.962 1.00 55.86 131 THR A N 1
ATOM 613 C CA . THR A 1 110 ? -13.060 -2.016 46.245 1.00 58.56 131 THR A CA 1
ATOM 614 C C . THR A 1 110 ? -13.816 -3.009 47.085 1.00 64.28 131 THR A C 1
ATOM 615 O O . THR A 1 110 ? -14.724 -3.646 46.589 1.00 65.03 131 THR A O 1
ATOM 619 N N . ASP A 1 111 ? -13.440 -3.187 48.345 1.00 63.74 132 ASP A N 1
ATOM 620 C CA . ASP A 1 111 ? -14.173 -4.145 49.187 1.00 64.83 132 ASP A CA 1
ATOM 621 C C . ASP A 1 111 ? -15.339 -3.441 49.885 1.00 66.40 132 ASP A C 1
ATOM 622 O O . ASP A 1 111 ? -15.535 -2.232 49.722 1.00 67.74 132 ASP A O 1
ATOM 627 N N . LYS A 1 112 ? -16.104 -4.200 50.652 1.00 68.18 133 LY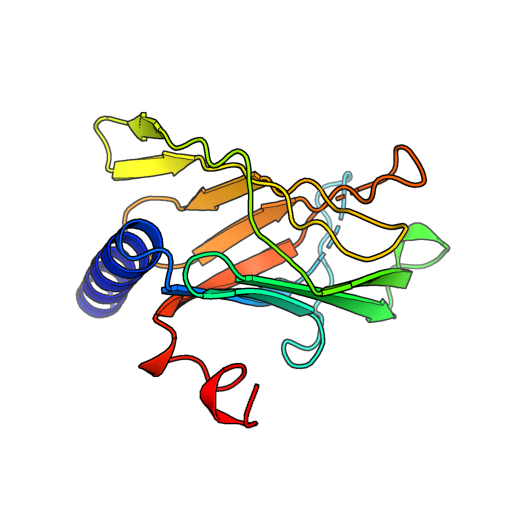S A N 1
ATOM 628 C CA . LYS A 1 112 ? -17.282 -3.679 51.353 1.00 79.01 133 LYS A CA 1
ATOM 629 C C . LYS A 1 112 ? -16.942 -2.615 52.416 1.00 77.63 133 LYS A C 1
ATOM 630 O O . LYS A 1 112 ? -17.806 -1.853 52.823 1.00 84.50 133 LYS A O 1
ATOM 636 N N . ARG A 1 113 ? -15.691 -2.573 52.861 1.00 78.21 134 ARG A N 1
ATOM 637 C CA . ARG A 1 113 ? -15.238 -1.599 53.852 1.00 76.59 134 ARG A CA 1
ATOM 638 C C . ARG A 1 113 ? -14.675 -0.318 53.237 1.00 75.20 134 ARG A C 1
ATOM 639 O O . ARG A 1 113 ? -14.288 0.580 53.975 1.00 73.94 134 ARG A O 1
ATOM 647 N N . GLY A 1 114 ? -14.608 -0.234 51.907 1.00 68.98 135 GLY A N 1
ATOM 648 C CA . GLY A 1 114 ? -14.008 0.933 51.235 1.00 68.65 135 GLY A CA 1
ATOM 649 C C . GLY A 1 114 ? -12.499 0.888 51.036 1.00 63.02 135 GLY A C 1
ATOM 650 O O . GLY A 1 114 ? -11.911 1.882 50.629 1.00 62.15 135 GLY A O 1
ATOM 651 N N . ASN A 1 115 ? -11.860 -0.259 51.295 1.00 62.84 136 ASN A N 1
ATOM 652 C CA . ASN A 1 115 ? -10.446 -0.427 50.915 1.00 60.12 136 ASN A CA 1
ATOM 653 C C . ASN A 1 115 ? -10.364 -0.610 49.409 1.00 56.24 136 ASN A C 1
ATOM 654 O O . ASN A 1 115 ? -11.220 -1.262 48.820 1.00 58.93 136 ASN A O 1
ATOM 659 N N . ILE A 1 116 ? -9.348 -0.007 48.801 1.00 53.06 137 ILE A N 1
ATOM 660 C CA . ILE A 1 116 ? -9.165 -0.008 47.346 1.00 56.07 137 ILE A CA 1
ATOM 661 C C . ILE A 1 116 ? -7.819 -0.627 47.009 1.00 54.50 137 ILE A C 1
ATOM 662 O O . ILE A 1 116 ? -6.815 -0.346 47.657 1.00 52.13 137 ILE A O 1
ATOM 667 N N . ASN A 1 117 ? -7.827 -1.531 46.044 1.00 52.13 138 ASN A N 1
ATOM 668 C CA . ASN A 1 117 ? -6.597 -2.108 45.473 1.00 49.21 138 ASN A CA 1
ATOM 669 C C . ASN A 1 117 ? -6.652 -1.764 43.980 1.00 55.09 138 ASN A C 1
ATOM 670 O O . ASN A 1 117 ? -7.672 -2.029 43.331 1.00 56.33 138 ASN A O 1
ATOM 675 N N . CYS A 1 118 ? -5.583 -1.209 43.433 1.00 47.61 139 CYS A N 1
ATOM 676 C CA A CYS A 1 118 ?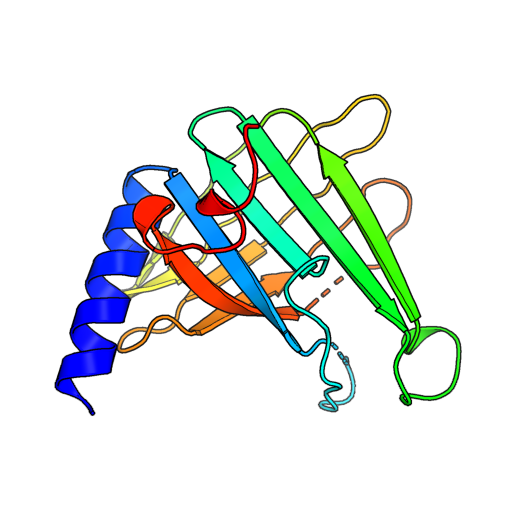 -5.534 -0.745 42.047 0.50 47.51 139 CYS A CA 1
ATOM 677 C CA B CYS A 1 118 ? -5.573 -0.948 42.008 0.50 49.59 139 CYS A CA 1
ATOM 678 C C . CYS A 1 118 ? -4.189 -1.078 41.394 1.00 50.42 139 CYS A C 1
ATOM 679 O O . CYS A 1 118 ? -3.165 -0.980 42.051 1.00 49.61 139 CYS A O 1
ATOM 684 N N . SER A 1 119 ? -4.187 -1.398 40.106 1.00 47.02 140 SER A N 1
ATOM 685 C CA . SER A 1 119 ? -2.940 -1.594 39.364 1.00 43.55 140 SER A CA 1
ATOM 686 C C . SER A 1 119 ? -3.037 -0.893 38.040 1.00 43.49 140 SER A C 1
ATOM 687 O O . SER A 1 119 ? -4.147 -0.671 37.503 1.00 46.49 140 SER A O 1
ATOM 690 N N . PHE A 1 120 ? -1.876 -0.569 37.502 1.00 44.40 141 PHE A N 1
ATOM 691 C CA . PHE A 1 120 ? -1.759 0.042 36.187 1.00 44.23 141 PHE A CA 1
ATOM 692 C C . PHE A 1 120 ? -0.291 0.043 35.787 1.00 47.59 141 PHE A C 1
ATOM 693 O O . PHE A 1 120 ? 0.590 -0.223 36.617 1.00 45.17 141 PHE A O 1
ATOM 701 N N . SER A 1 121 ? -0.036 0.286 34.503 1.00 45.10 142 SER A N 1
ATOM 702 C CA . SER A 1 121 ? 1.317 0.458 33.990 1.00 46.16 142 SER A CA 1
ATOM 703 C C . SER A 1 121 ? 1.519 1.852 33.401 1.00 47.94 142 SER A C 1
ATOM 704 O O . SER A 1 121 ? 0.587 2.448 32.870 1.00 48.21 142 SER A O 1
ATOM 707 N N . ILE A 1 122 ? 2.739 2.358 33.548 1.00 45.65 143 ILE A N 1
ATOM 708 C CA . ILE A 1 122 ? 3.191 3.602 32.883 1.00 46.80 143 ILE A CA 1
ATOM 709 C C . ILE A 1 122 ? 4.218 3.181 31.858 1.00 47.96 143 ILE A C 1
ATOM 710 O O . ILE A 1 122 ? 5.201 2.520 32.209 1.00 47.26 143 ILE A O 1
ATOM 715 N N . GLN A 1 123 ? 3.971 3.516 30.593 1.00 47.56 144 GLN A N 1
ATOM 716 C CA A GLN A 1 123 ? 4.851 3.119 29.477 0.70 47.31 144 GLN A CA 1
ATOM 717 C CA B GLN A 1 123 ? 4.856 3.116 29.521 0.30 47.87 144 GLN A CA 1
ATOM 718 C C . GLN A 1 123 ? 5.628 4.331 28.953 1.00 50.76 144 GLN A C 1
ATOM 719 O O . GLN A 1 123 ? 5.039 5.286 28.448 1.00 47.49 144 GLN A O 1
ATOM 730 N N . GLY A 1 124 ? 6.944 4.288 29.065 1.00 47.81 145 GLY A N 1
ATOM 731 C CA . GLY A 1 124 ? 7.816 5.310 28.492 1.00 51.31 145 GLY A CA 1
ATOM 732 C C . GLY A 1 124 ? 8.465 4.794 27.219 1.00 51.92 145 GLY A C 1
ATOM 733 O O . GLY A 1 124 ? 8.043 3.789 26.650 1.00 52.66 145 GLY A O 1
ATOM 734 N N . ILE A 1 125 ? 9.538 5.454 26.809 1.00 50.62 146 ILE A N 1
ATOM 735 C CA . ILE A 1 125 ? 10.288 5.048 25.618 1.00 52.13 146 ILE A CA 1
ATOM 736 C C . ILE A 1 125 ? 11.410 4.098 26.042 1.00 50.34 146 ILE A C 1
ATOM 737 O O . ILE A 1 125 ? 12.384 4.514 26.689 1.00 48.67 146 ILE A O 1
ATOM 742 N N . GLY A 1 126 ? 11.234 2.818 25.706 1.00 50.47 147 GLY A N 1
ATOM 743 C CA . GLY A 1 126 ? 12.175 1.764 26.049 1.00 56.03 147 GLY A CA 1
ATOM 744 C C . GLY A 1 126 ? 12.174 1.313 27.510 1.00 51.04 147 GLY A C 1
ATOM 745 O O . GLY A 1 126 ? 13.055 0.575 27.916 1.00 46.51 147 GLY A O 1
ATOM 746 N N . ILE A 1 127 ? 11.210 1.766 28.298 1.00 49.36 148 ILE A N 1
ATOM 747 C CA . ILE A 1 127 ? 11.176 1.498 29.736 1.00 47.21 148 ILE A CA 1
ATOM 748 C C . ILE A 1 127 ? 9.707 1.591 30.151 1.00 47.69 148 ILE A C 1
ATOM 749 O O . ILE A 1 127 ? 8.960 2.433 29.659 1.00 45.86 148 ILE A O 1
ATOM 754 N N . SER A 1 128 ? 9.307 0.758 31.100 1.00 45.92 149 SER A N 1
ATOM 755 C CA . SER A 1 128 ? 7.959 0.843 31.677 1.00 44.19 149 SER A CA 1
ATOM 756 C C . SER A 1 128 ? 8.005 0.428 33.123 1.00 46.68 149 SER A C 1
ATOM 757 O O . SER A 1 128 ? 9.009 -0.121 33.591 1.00 45.56 149 SER A O 1
ATOM 760 N N . ALA A 1 129 ? 6.932 0.693 33.842 1.00 44.37 150 ALA A N 1
ATOM 761 C CA . ALA A 1 129 ? 6.833 0.252 35.238 1.00 45.98 150 ALA A CA 1
ATOM 762 C C . ALA A 1 129 ? 5.402 -0.191 35.490 1.00 49.20 150 ALA A C 1
ATOM 763 O O . ALA A 1 129 ? 4.459 0.484 35.087 1.00 46.38 150 ALA A O 1
ATOM 765 N N . GLN A 1 130 ? 5.266 -1.333 36.160 1.00 44.94 151 GLN A N 1
ATOM 766 C CA . GLN A 1 130 ? 3.982 -1.810 36.673 1.00 44.02 151 GLN A CA 1
ATOM 767 C C . GLN A 1 130 ? 3.787 -1.355 38.129 1.00 45.43 151 GLN A C 1
ATOM 768 O O . GLN A 1 130 ? 4.692 -1.457 38.962 1.00 46.39 151 GLN A O 1
ATOM 774 N N . ILE A 1 131 ? 2.614 -0.798 38.399 1.00 44.62 152 ILE A N 1
ATOM 775 C CA A ILE A 1 131 ? 2.300 -0.101 39.648 0.50 43.36 152 ILE A CA 1
ATOM 776 C CA B ILE A 1 131 ? 2.356 -0.193 39.694 0.50 44.68 152 ILE A CA 1
ATOM 777 C C . ILE A 1 131 ? 1.137 -0.815 40.354 1.00 46.48 152 ILE A C 1
ATOM 778 O O . ILE A 1 131 ? 0.133 -1.108 39.711 1.00 44.01 152 ILE A O 1
ATOM 787 N N . PHE A 1 132 ? 1.260 -1.048 41.649 1.00 43.78 153 PHE A N 1
ATOM 788 C CA . PHE A 1 132 ? 0.177 -1.580 42.479 1.00 44.14 153 PHE A CA 1
ATOM 789 C C . PHE A 1 132 ? 0.009 -0.639 43.662 1.00 44.75 153 PHE A C 1
ATOM 790 O O . PHE A 1 132 ? 0.951 -0.367 44.383 1.00 45.99 153 PHE A O 1
ATOM 798 N N . LEU A 1 133 ? -1.205 -0.152 43.857 1.00 44.08 154 LEU A N 1
ATOM 799 C CA . LEU A 1 133 ? -1.505 0.873 44.855 1.00 47.33 154 LEU A CA 1
ATOM 800 C C . LEU A 1 133 ? -2.660 0.408 45.723 1.00 48.05 154 LEU A C 1
ATOM 801 O O . LEU A 1 133 ? -3.668 -0.100 45.214 1.00 48.76 154 LEU A O 1
ATOM 806 N N . THR A 1 134 ? -2.522 0.588 47.043 1.00 44.84 155 THR A N 1
ATOM 807 C CA . THR A 1 134 ? -3.553 0.207 47.990 1.00 47.25 155 THR A CA 1
ATOM 808 C C . THR A 1 134 ? -3.865 1.405 48.888 1.00 51.81 155 THR A C 1
ATOM 809 O O . THR A 1 134 ? -2.969 2.164 49.262 1.00 51.38 155 THR A O 1
ATOM 813 N N . LEU A 1 135 ? -5.149 1.583 49.175 1.00 52.84 156 LEU A N 1
ATOM 814 C CA . LEU A 1 135 ? -5.655 2.663 50.027 1.00 55.29 156 LEU A CA 1
ATOM 815 C C . LEU A 1 135 ? -6.562 2.025 51.056 1.00 58.75 156 LEU A C 1
ATOM 816 O O . LEU A 1 135 ? -7.545 1.384 50.708 1.00 56.39 156 LEU A O 1
ATOM 821 N N . THR A 1 136 ? -6.242 2.200 52.325 1.00 64.79 157 THR A N 1
ATOM 822 C CA . THR A 1 136 ? -7.112 1.744 53.406 1.00 68.53 157 THR A CA 1
ATOM 823 C C . THR A 1 136 ? -8.217 2.804 53.704 1.00 64.91 157 THR A C 1
ATOM 824 O O . THR A 1 136 ? -7.974 4.019 53.648 1.00 69.32 157 THR A O 1
ATOM 828 N N . ASN A 1 137 ? -9.430 2.333 53.968 1.00 68.79 158 ASN A N 1
ATOM 829 C CA . ASN A 1 137 ? -10.539 3.213 54.369 1.00 72.50 158 ASN A CA 1
ATOM 830 C C . ASN A 1 137 ? -10.131 4.152 55.520 1.00 73.56 158 ASN A C 1
ATOM 831 O O . ASN A 1 137 ? -9.298 3.801 56.370 1.00 73.76 158 ASN A O 1
ATOM 836 N N . GLY A 1 138 ? -10.699 5.357 55.520 1.00 77.85 159 GLY A N 1
ATOM 837 C CA . GLY A 1 138 ? -10.595 6.256 56.662 1.00 81.57 159 GLY A CA 1
ATOM 838 C C . GLY A 1 138 ? -9.506 7.306 56.589 1.00 81.81 159 GLY A C 1
ATOM 839 O O . GLY A 1 138 ? -9.499 8.227 57.389 1.00 73.10 159 GLY A O 1
ATOM 840 N N . ASP A 1 139 ? -8.578 7.196 55.643 1.00 72.55 160 ASP A N 1
ATOM 841 C CA . ASP A 1 139 ? -7.524 8.196 55.539 1.00 73.88 160 ASP A CA 1
ATOM 842 C C . ASP A 1 139 ? -7.022 8.210 54.085 1.00 70.94 160 ASP A C 1
ATOM 843 O O . ASP A 1 139 ? -7.538 7.467 53.246 1.00 69.84 160 ASP A O 1
ATOM 848 N N . ASN A 1 140 ? -6.039 9.056 53.783 1.00 61.67 161 ASN A N 1
ATOM 849 C CA . ASN A 1 140 ? -5.441 9.062 52.446 1.00 58.66 161 ASN A CA 1
ATOM 850 C C . ASN A 1 140 ? -4.021 8.509 52.395 1.00 59.28 161 ASN A C 1
ATOM 851 O O . ASN A 1 140 ? -3.314 8.771 51.423 1.00 57.75 161 ASN A O 1
ATOM 856 N N . ASN A 1 141 ? -3.599 7.738 53.402 1.00 54.57 162 ASN A N 1
ATOM 857 C CA . ASN A 1 141 ? -2.308 7.060 53.311 1.00 59.57 162 ASN A CA 1
ATOM 858 C C . ASN A 1 141 ? -2.456 5.859 52.360 1.00 56.00 162 ASN A C 1
ATOM 859 O O . ASN A 1 141 ? -3.424 5.097 52.436 1.00 57.35 162 ASN A O 1
ATOM 864 N N . ALA A 1 142 ? -1.525 5.755 51.423 1.00 52.20 163 ALA A N 1
ATOM 865 C CA . ALA A 1 142 ? -1.533 4.702 50.426 1.00 49.47 163 ALA A CA 1
ATOM 866 C C . ALA A 1 142 ? -0.139 4.151 50.318 1.00 49.70 163 ALA A C 1
ATOM 867 O O . ALA A 1 142 ? 0.836 4.842 50.601 1.00 52.19 163 ALA A O 1
ATOM 869 N N . THR A 1 143 ? -0.061 2.906 49.895 1.00 46.39 164 THR A N 1
ATOM 870 C CA . THR A 1 143 ? 1.185 2.203 49.682 1.00 47.24 164 THR A CA 1
ATOM 871 C C . THR A 1 143 ? 1.257 1.816 48.221 1.00 48.50 164 THR A C 1
ATOM 872 O O . THR A 1 143 ? 0.248 1.374 47.630 1.00 51.34 164 THR A O 1
ATOM 876 N N . VAL A 1 144 ? 2.425 1.998 47.622 1.00 44.05 165 VAL A N 1
ATOM 877 C CA . VAL A 1 144 ? 2.584 1.724 46.206 1.00 43.34 165 VAL A CA 1
ATOM 878 C C . VAL A 1 144 ? 3.807 0.834 46.022 1.00 46.91 165 VAL A C 1
ATOM 879 O O . VAL A 1 144 ? 4.834 1.059 46.658 1.00 45.21 165 VAL A O 1
ATOM 883 N N . THR A 1 145 ? 3.695 -0.160 45.140 1.00 42.76 166 THR A N 1
ATOM 884 C CA . THR A 1 145 ? 4.829 -0.949 44.671 1.00 43.06 166 THR A CA 1
ATOM 885 C C . THR A 1 145 ? 5.055 -0.679 43.214 1.00 45.02 166 THR A C 1
ATOM 886 O O . THR A 1 145 ? 4.105 -0.727 42.401 1.00 45.11 166 THR A O 1
ATOM 890 N N . ILE A 1 146 ? 6.306 -0.396 42.883 1.00 42.66 167 ILE A N 1
ATOM 891 C CA . ILE A 1 146 ? 6.751 -0.035 41.553 1.00 41.63 167 ILE A CA 1
ATOM 892 C C . ILE A 1 146 ? 7.709 -1.085 41.044 1.00 43.42 167 ILE A C 1
ATOM 893 O O . ILE A 1 146 ? 8.760 -1.370 41.664 1.00 44.75 167 ILE A O 1
ATOM 898 N N . ASN A 1 147 ? 7.374 -1.639 39.884 1.00 41.80 168 ASN A N 1
ATOM 899 C CA . ASN A 1 147 ? 8.125 -2.724 39.284 1.00 43.73 168 ASN A CA 1
ATOM 900 C C . ASN A 1 147 ? 8.580 -2.355 37.877 1.00 45.16 168 ASN A C 1
ATOM 901 O O . ASN A 1 147 ? 7.814 -2.536 36.923 1.00 45.45 168 ASN A O 1
ATOM 906 N N . PRO A 1 148 ? 9.834 -1.868 37.725 1.00 46.67 169 PRO A N 1
ATOM 907 C CA . PRO A 1 148 ? 10.311 -1.496 36.381 1.00 45.34 169 PRO A CA 1
ATOM 908 C C . PRO A 1 148 ? 10.524 -2.714 35.501 1.00 47.87 169 PRO A C 1
ATOM 909 O O . PRO A 1 148 ? 10.751 -3.788 36.009 1.00 47.08 169 PRO A O 1
ATOM 913 N N . ASN A 1 149 ? 10.448 -2.557 34.186 1.00 44.46 170 ASN A N 1
ATOM 914 C CA . ASN A 1 149 ? 10.473 -3.731 33.311 1.00 47.01 170 ASN A CA 1
ATOM 915 C C . ASN A 1 149 ? 11.851 -4.372 33.168 1.00 53.49 170 ASN A C 1
ATOM 916 O O . ASN A 1 149 ? 11.935 -5.505 32.716 1.00 51.78 170 ASN A O 1
ATOM 921 N N . PHE A 1 150 ? 12.929 -3.680 33.534 1.00 47.60 171 PHE A N 1
ATOM 922 C CA . PHE A 1 150 ? 14.277 -4.166 33.171 1.00 48.38 171 PHE A CA 1
ATOM 923 C C . PHE A 1 150 ? 14.860 -5.230 34.095 1.00 53.32 171 PHE A C 1
ATOM 924 O O . PHE A 1 150 ? 15.812 -5.904 33.727 1.00 48.71 171 PHE A O 1
ATOM 932 N N . ASN A 1 151 ? 14.356 -5.357 35.308 1.00 50.33 172 ASN A N 1
ATOM 933 C CA . ASN A 1 151 ? 14.725 -6.507 36.121 1.00 56.89 172 ASN A CA 1
ATOM 934 C C . ASN A 1 151 ? 13.582 -6.832 37.063 1.00 66.48 172 ASN A C 1
ATOM 935 O O . ASN A 1 151 ? 12.577 -6.127 37.070 1.00 51.11 172 ASN A O 1
ATOM 940 N N . SER A 1 152 ? 13.723 -7.905 37.834 1.00 66.29 173 SER A N 1
ATOM 941 C CA . SER A 1 152 ? 12.623 -8.446 38.639 1.00 72.74 173 SER A CA 1
ATOM 942 C C . SER A 1 152 ? 12.458 -7.712 39.991 1.00 58.53 173 SER A C 1
ATOM 943 O O . SER A 1 152 ? 11.469 -7.923 40.688 1.00 81.10 173 SER A O 1
ATOM 946 N N . ASN A 1 153 ? 13.425 -6.865 40.353 1.00 61.03 174 ASN A N 1
ATOM 947 C CA A ASN A 1 153 ? 13.335 -6.108 41.582 0.50 61.77 174 ASN A CA 1
ATOM 948 C CA B ASN A 1 153 ? 13.383 -6.019 41.565 0.50 64.16 174 ASN A CA 1
ATOM 949 C C . ASN A 1 153 ? 12.190 -5.061 41.571 1.00 75.22 174 ASN A C 1
ATOM 950 O O . ASN A 1 153 ? 11.681 -4.655 40.522 1.00 54.92 174 ASN A O 1
ATOM 959 N N . THR A 1 154 ? 11.768 -4.663 42.756 1.00 51.19 175 THR A N 1
ATOM 960 C CA . THR A 1 154 ? 10.665 -3.740 42.915 1.00 53.91 175 THR A CA 1
ATOM 961 C C . THR A 1 154 ? 11.011 -2.828 44.083 1.00 54.98 175 THR A C 1
ATOM 962 O O . THR A 1 154 ? 11.940 -3.113 44.848 1.00 49.72 175 THR A O 1
ATOM 979 N N . THR A 1 156 ? 8.884 -0.424 47.142 1.00 45.01 177 THR A N 1
ATOM 980 C CA . THR A 1 156 ? 7.595 -0.191 47.819 1.00 43.48 177 THR A CA 1
ATOM 981 C C . THR A 1 156 ? 7.761 1.046 48.697 1.00 45.09 177 THR A C 1
ATOM 982 O O . THR A 1 156 ? 8.686 1.124 49.517 1.00 48.47 177 THR A O 1
ATOM 986 N N . LEU A 1 157 ? 6.859 2.003 48.506 1.00 44.77 178 LEU A N 1
ATOM 987 C CA . LEU A 1 157 ? 6.834 3.284 49.225 1.00 44.13 178 LEU A CA 1
ATOM 988 C C . LEU A 1 157 ? 5.439 3.582 49.732 1.00 52.41 178 LEU A C 1
ATOM 989 O O . LEU A 1 157 ? 4.468 3.018 49.246 1.00 47.35 178 LEU A O 1
ATOM 994 N N . SER A 1 158 ? 5.342 4.462 50.722 1.00 47.98 179 SER A N 1
ATOM 995 C CA . SER A 1 158 ? 4.057 4.884 51.227 1.00 47.65 179 SER A CA 1
ATOM 996 C C . SER A 1 158 ? 4.063 6.360 51.374 1.00 50.27 179 SER A C 1
ATOM 997 O O . SER A 1 158 ? 5.135 6.989 51.500 1.00 48.72 179 SER A O 1
ATOM 1000 N N . GLY A 1 159 ? 2.863 6.922 51.359 1.00 50.02 180 GLY A N 1
ATOM 1001 C CA . GLY A 1 159 ? 2.686 8.343 51.472 1.00 51.70 180 GLY A CA 1
ATOM 1002 C C . GLY A 1 159 ? 1.238 8.771 51.323 1.00 55.18 180 GLY A C 1
ATOM 1003 O O . GLY A 1 159 ? 0.341 8.008 51.656 1.00 54.83 180 GLY A O 1
ATOM 1004 N N . SER A 1 160 ? 1.011 10.016 50.890 1.00 52.85 181 SER A N 1
ATOM 1005 C CA . SER A 1 160 ? -0.359 10.594 50.841 1.00 55.32 181 SER A CA 1
ATOM 1006 C C . SER A 1 160 ? -0.899 10.547 49.418 1.00 57.64 181 SER A C 1
ATOM 1007 O O . SER A 1 160 ? -0.200 10.915 48.494 1.00 56.12 181 SER A O 1
ATOM 1010 N N . LEU A 1 161 ? -2.130 10.079 49.242 1.00 54.21 182 LEU A N 1
ATOM 1011 C CA . LEU A 1 161 ? -2.784 10.090 47.936 1.00 52.58 182 LEU A CA 1
ATOM 1012 C C . LEU A 1 161 ? -3.658 11.336 47.844 1.00 55.81 182 LEU A C 1
ATOM 1013 O O . LEU A 1 161 ? -4.541 11.559 48.679 1.00 53.74 182 LEU A O 1
ATOM 1018 N N . LEU A 1 162 ? -3.379 12.174 46.841 1.00 58.53 183 LEU A N 1
ATOM 1019 C CA . LEU A 1 162 ? -3.958 13.524 46.764 1.00 57.06 183 LEU A CA 1
ATOM 1020 C C . LEU A 1 162 ? -4.575 13.799 45.399 1.00 55.82 183 LEU A C 1
ATOM 1021 O O . LEU A 1 162 ? -4.036 13.369 44.365 1.00 56.75 183 LEU A O 1
ATOM 1026 N N . PRO A 1 163 ? -5.680 14.558 45.376 1.00 59.99 184 PRO A N 1
ATOM 1027 C CA . PRO A 1 163 ? -6.113 15.108 44.094 1.00 58.48 184 PRO A CA 1
ATOM 1028 C C . PRO A 1 163 ? -5.039 16.061 43.550 1.00 58.53 184 PRO A C 1
ATOM 1029 O O . PRO A 1 163 ? -4.258 16.627 44.328 1.00 57.38 184 PRO A O 1
ATOM 1033 N N . LEU A 1 164 ? -4.984 16.195 42.229 1.00 63.83 185 LEU A N 1
ATOM 1034 C CA . LEU A 1 164 ? -3.983 17.034 41.549 1.00 63.99 185 LEU A CA 1
ATOM 1035 C C . LEU A 1 164 ? -3.939 18.435 42.126 1.00 67.46 185 LEU A C 1
ATOM 1036 O O . LEU A 1 164 ? -2.862 18.942 42.433 1.00 66.85 185 LEU A O 1
ATOM 1041 N N . ASN A 1 165 ? -5.115 19.039 42.309 1.00 71.65 186 ASN A N 1
ATOM 1042 C CA . ASN A 1 165 ? -5.192 20.411 42.822 1.00 69.62 186 ASN A CA 1
ATOM 1043 C C . ASN A 1 165 ? -4.808 20.582 44.293 1.00 73.49 186 ASN A C 1
ATOM 1044 O O . ASN A 1 165 ? -4.745 21.697 44.788 1.00 68.49 186 ASN A O 1
ATOM 1049 N N . GLN A 1 166 ? -4.543 19.490 45.000 1.00 60.79 187 GLN A N 1
ATOM 1050 C CA . GLN A 1 166 ? -4.003 19.602 46.355 1.00 64.98 187 GLN A CA 1
ATOM 1051 C C . GLN A 1 166 ? -2.551 19.146 46.428 1.00 64.15 187 GLN A C 1
ATOM 1052 O O . GLN A 1 166 ? -1.973 19.062 47.505 1.00 69.16 187 GLN A O 1
ATOM 1058 N N . SER A 1 167 ? -1.958 18.844 45.278 1.00 64.60 188 SER A N 1
ATOM 1059 C CA . SER A 1 167 ? -0.603 18.307 45.232 1.00 54.32 188 SER A CA 1
ATOM 1060 C C . SER A 1 167 ? 0.408 19.396 44.898 1.00 62.48 188 SER A C 1
ATOM 1061 O O . SER A 1 167 ? 0.344 19.987 43.817 1.00 57.09 188 SER A O 1
ATOM 1064 N N . ASN A 1 168 ? 1.340 19.668 45.814 1.00 59.55 189 ASN A N 1
ATOM 1065 C CA . ASN A 1 168 ? 2.435 20.610 45.527 1.00 63.51 189 ASN A CA 1
ATOM 1066 C C . ASN A 1 168 ? 3.343 20.109 44.413 1.00 61.56 189 ASN A C 1
ATOM 1067 O O . ASN A 1 168 ? 3.955 20.911 43.712 1.00 60.94 189 ASN A O 1
ATOM 1072 N N . ILE A 1 169 ? 3.457 18.785 44.247 1.00 56.19 190 ILE A N 1
ATOM 1073 C CA A ILE A 1 169 ? 4.223 18.195 43.132 0.50 54.82 190 ILE A CA 1
ATOM 1074 C CA B ILE A 1 169 ? 4.257 18.254 43.139 0.50 56.16 190 ILE A CA 1
ATOM 1075 C C . ILE A 1 169 ? 3.596 18.624 41.808 1.00 57.35 190 ILE A C 1
ATOM 1076 O O . ILE A 1 169 ? 4.269 19.113 40.891 1.00 54.69 190 ILE A O 1
ATOM 1085 N N . PHE A 1 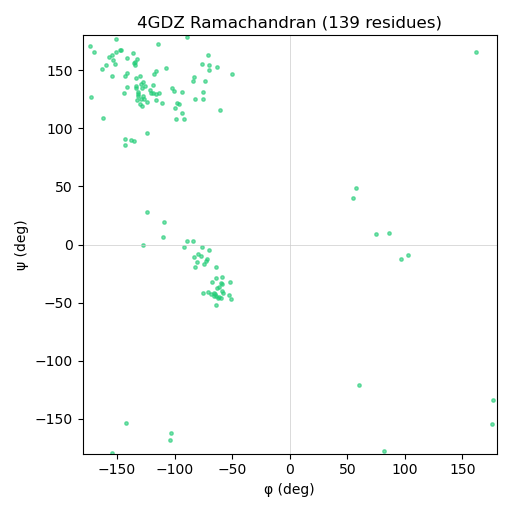170 ? 2.294 18.399 41.698 1.00 52.20 191 PHE A N 1
ATOM 1086 C CA . PHE A 1 170 ? 1.573 18.769 40.481 1.00 53.69 191 PHE A CA 1
ATOM 1087 C C . PHE A 1 170 ? 1.654 20.280 40.245 1.00 59.61 191 PHE A C 1
ATOM 1088 O O . PHE A 1 170 ? 1.932 20.726 39.129 1.00 54.25 191 PHE A O 1
ATOM 1096 N N . LYS A 1 171 ? 1.438 21.063 41.300 1.00 55.44 192 LYS A N 1
ATOM 1097 C CA . LYS A 1 171 ? 1.270 22.504 41.145 1.00 57.83 192 LYS A CA 1
ATOM 1098 C C . LYS A 1 171 ? 2.589 23.252 41.003 1.00 55.82 192 LYS A C 1
ATOM 1099 O O . LYS A 1 171 ? 2.583 24.380 40.576 1.00 57.50 192 LYS A O 1
ATOM 1105 N N . GLY A 1 172 ? 3.707 22.624 41.330 1.00 53.68 193 GLY A N 1
ATOM 1106 C CA . GLY A 1 172 ? 4.995 23.314 41.347 1.00 58.16 193 GLY A CA 1
ATOM 1107 C C . GLY A 1 172 ? 5.665 23.516 39.980 1.00 52.83 193 GLY A C 1
ATOM 1108 O O . GLY A 1 172 ? 6.644 24.226 39.888 1.00 56.11 193 GLY A O 1
ATOM 1109 N N . ARG A 1 173 ? 5.116 22.915 38.930 1.00 54.59 194 ARG A N 1
ATOM 1110 C CA . ARG A 1 173 ? 5.659 23.054 37.574 1.00 54.29 194 ARG A CA 1
ATOM 1111 C C . ARG A 1 173 ? 4.562 22.921 36.526 1.00 51.50 194 ARG A C 1
ATOM 1112 O O . ARG A 1 173 ? 3.472 22.448 36.829 1.00 53.25 194 ARG A O 1
ATOM 1120 N N . SER A 1 174 ? 4.876 23.318 35.288 1.00 50.33 195 SER A N 1
ATOM 1121 C CA . SER A 1 174 ? 3.952 23.123 34.162 1.00 53.56 195 SER A CA 1
ATOM 1122 C C . SER A 1 174 ? 4.415 21.838 33.417 1.00 52.09 195 SER A C 1
ATOM 1123 O O . SER A 1 174 ? 5.566 21.733 32.988 1.00 53.43 195 SER A O 1
ATOM 1126 N N . TRP A 1 175 ? 3.510 20.864 33.326 1.00 49.41 196 TRP A N 1
ATOM 1127 C CA . TRP A 1 175 ? 3.796 19.516 32.831 1.00 51.49 196 TRP A CA 1
ATOM 1128 C C . TRP A 1 175 ? 3.677 19.448 31.304 1.00 60.88 196 TRP A C 1
ATOM 1129 O O . TRP A 1 175 ? 3.028 20.272 30.659 1.00 60.99 196 TRP A O 1
#

Radius of gyration: 14.76 Å; Cα contacts (8 Å, |Δi|>4): 357; chains: 1; bounding box: 42×32×38 Å

CATH classification: 2.40.128.410